Protein AF-H1SDL6-F1 (afdb_monomer_lite)

Sequence (114 aa):
MKTAQQIADTQAMFEILAGEKYSWTPELSELAEGYFTFQQCAMGADNPLSVAEAIAMSVGLIGFANAVGWISEAGYRALMIKASEVRQEISSRWAGQFVVVPFGRSAATPATSH

pLDDT: mean 86.85, std 17.38, range [38.34, 98.06]

Radius of gyration: 19.4 Å; chains: 1; bounding box: 69×36×39 Å

Structure (mmCIF, N/CA/C/O backbone):
data_AF-H1SDL6-F1
#
_entry.id   AF-H1SDL6-F1
#
loop_
_atom_site.group_PDB
_atom_site.id
_atom_site.type_symbol
_atom_site.label_atom_id
_atom_site.label_alt_id
_atom_site.label_comp_id
_atom_site.label_asym_id
_atom_site.label_entity_id
_atom_site.label_seq_id
_atom_site.pdbx_PDB_ins_code
_atom_site.Cartn_x
_atom_site.Cartn_y
_atom_site.Cartn_z
_atom_site.occupancy
_atom_site.B_iso_or_equiv
_atom_site.auth_seq_id
_atom_site.auth_comp_id
_atom_site.auth_asym_id
_atom_site.auth_atom_id
_atom_site.pdbx_PDB_model_num
ATOM 1 N N . MET A 1 1 ? 5.056 20.424 8.891 1.00 62.28 1 MET A N 1
ATOM 2 C CA . MET A 1 1 ? 3.834 19.974 9.592 1.00 62.28 1 MET A CA 1
ATOM 3 C C . MET A 1 1 ? 2.751 19.804 8.541 1.00 62.28 1 MET A C 1
ATOM 5 O O . MET A 1 1 ? 2.496 20.774 7.835 1.00 62.28 1 MET A O 1
ATOM 9 N N . LYS A 1 2 ? 2.194 18.597 8.368 1.00 73.31 2 LYS A N 1
ATOM 10 C CA . LYS A 1 2 ? 1.036 18.402 7.482 1.00 73.31 2 LYS A CA 1
ATOM 11 C C . LYS A 1 2 ? -0.195 19.073 8.079 1.00 73.31 2 LYS A C 1
ATOM 13 O O . LYS A 1 2 ? -0.307 19.193 9.299 1.00 73.31 2 LYS A O 1
ATOM 18 N N . THR A 1 3 ? -1.099 19.529 7.225 1.00 88.88 3 THR A N 1
ATOM 19 C CA . THR A 1 3 ? -2.385 20.064 7.678 1.00 88.88 3 THR A CA 1
ATOM 20 C C . THR A 1 3 ? -3.319 18.916 8.064 1.00 88.88 3 THR A C 1
ATOM 22 O O . THR A 1 3 ? -3.196 17.805 7.548 1.00 88.88 3 THR A O 1
ATOM 25 N N . ALA A 1 4 ? -4.289 19.180 8.945 1.00 88.25 4 ALA A N 1
ATOM 26 C CA . ALA A 1 4 ? -5.320 18.197 9.294 1.00 88.25 4 ALA A CA 1
ATOM 27 C C . ALA A 1 4 ? -6.076 17.687 8.052 1.00 88.25 4 ALA A C 1
ATOM 29 O O . ALA A 1 4 ? -6.422 16.512 7.977 1.00 88.25 4 ALA A O 1
ATOM 30 N N . GLN A 1 5 ? -6.249 18.554 7.048 1.00 91.50 5 GLN A N 1
ATOM 31 C CA . GLN A 1 5 ? -6.868 18.194 5.775 1.00 91.50 5 GLN A CA 1
ATOM 32 C C . GLN A 1 5 ? -6.058 17.138 5.015 1.00 91.50 5 GLN A C 1
ATOM 34 O O . GLN A 1 5 ? -6.618 16.144 4.576 1.00 91.50 5 GLN A O 1
ATOM 39 N N . GLN A 1 6 ? -4.735 17.301 4.915 1.00 91.19 6 GLN A N 1
ATOM 40 C CA . GLN A 1 6 ? -3.877 16.340 4.207 1.00 91.19 6 GLN A CA 1
ATOM 41 C C . GLN A 1 6 ? -3.901 14.950 4.852 1.00 91.19 6 GLN A C 1
ATOM 43 O O . GLN A 1 6 ? -3.827 13.938 4.154 1.00 91.19 6 GLN A O 1
ATOM 48 N N . ILE A 1 7 ? -3.996 14.901 6.183 1.00 92.12 7 ILE A N 1
ATOM 49 C CA . ILE A 1 7 ? -4.131 13.644 6.922 1.00 92.12 7 ILE A CA 1
ATOM 50 C C . ILE A 1 7 ? -5.476 12.999 6.579 1.00 92.12 7 ILE A C 1
ATOM 52 O O . ILE A 1 7 ? -5.495 11.844 6.162 1.00 92.12 7 ILE A O 1
ATOM 56 N N . ALA A 1 8 ? -6.576 13.753 6.662 1.00 93.31 8 ALA A N 1
ATOM 57 C CA . ALA A 1 8 ? -7.912 13.254 6.338 1.00 93.31 8 ALA A CA 1
ATOM 58 C C . ALA A 1 8 ? -8.019 12.747 4.887 1.00 93.31 8 ALA A C 1
ATOM 60 O O . ALA A 1 8 ? -8.601 11.691 4.649 1.00 93.31 8 ALA A O 1
ATOM 61 N N . ASP A 1 9 ? -7.407 13.445 3.927 1.00 96.19 9 ASP A N 1
ATOM 62 C CA . ASP A 1 9 ? -7.393 13.030 2.519 1.00 96.19 9 ASP A CA 1
ATOM 63 C C . ASP A 1 9 ? -6.6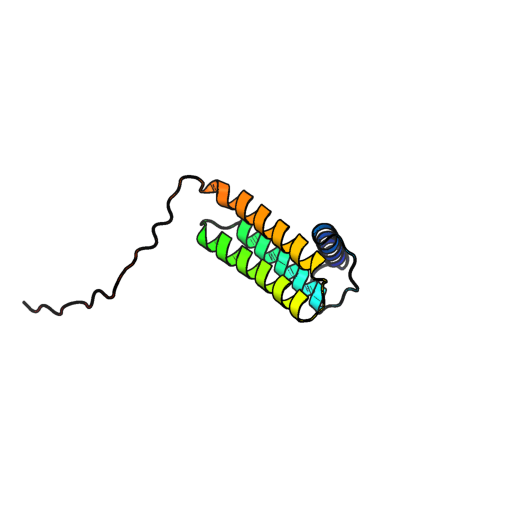24 11.713 2.327 1.00 96.19 9 ASP A C 1
ATOM 65 O O . ASP A 1 9 ? -7.070 10.822 1.602 1.00 96.19 9 ASP A O 1
ATOM 69 N N . THR A 1 10 ? -5.488 11.561 3.018 1.00 96.31 10 THR A N 1
ATOM 70 C CA . THR A 1 10 ? -4.680 10.329 2.995 1.00 96.31 10 THR A CA 1
ATOM 71 C C . THR A 1 10 ? -5.467 9.155 3.571 1.00 96.31 10 THR A C 1
ATOM 73 O O . THR A 1 10 ? -5.519 8.083 2.968 1.00 96.31 10 THR A O 1
ATOM 76 N N . GLN A 1 11 ? -6.118 9.372 4.715 1.00 97.31 11 GLN A N 1
ATOM 77 C CA . GLN A 1 11 ? -6.961 8.383 5.379 1.00 97.31 11 GLN A CA 1
ATOM 78 C C . GLN A 1 11 ? -8.129 7.951 4.484 1.00 97.31 11 GLN A C 1
ATOM 80 O O . GLN A 1 11 ? -8.333 6.762 4.246 1.00 97.31 11 GLN A O 1
ATOM 85 N N . ALA A 1 12 ? -8.853 8.915 3.912 1.00 97.56 12 ALA A N 1
ATOM 86 C CA . ALA A 1 12 ? -9.971 8.640 3.018 1.00 97.56 12 ALA A CA 1
ATOM 87 C C . ALA A 1 12 ? -9.533 7.855 1.773 1.00 97.56 12 ALA A C 1
ATOM 89 O O . ALA A 1 12 ? -10.198 6.896 1.384 1.00 97.56 12 ALA A O 1
ATOM 90 N N . MET A 1 13 ? -8.399 8.220 1.165 1.00 97.62 13 MET A N 1
ATOM 91 C CA . MET A 1 13 ? -7.853 7.491 0.019 1.00 97.62 13 MET A CA 1
ATOM 92 C C . MET A 1 13 ? -7.490 6.051 0.391 1.00 97.62 13 MET A C 1
ATOM 94 O O . MET A 1 13 ? -7.785 5.124 -0.361 1.00 97.62 13 MET A O 1
ATOM 98 N N . PHE A 1 14 ? -6.878 5.849 1.557 1.00 97.81 14 PHE A N 1
ATOM 99 C CA . PHE A 1 14 ? -6.508 4.522 2.037 1.00 97.81 14 PHE A CA 1
ATOM 100 C C . PHE A 1 14 ? -7.738 3.622 2.234 1.00 97.81 14 PHE A C 1
ATOM 102 O O . PHE A 1 14 ? -7.737 2.480 1.780 1.00 97.81 14 PHE A O 1
ATOM 109 N N . GLU A 1 15 ? -8.814 4.148 2.827 1.00 98.06 15 GLU A N 1
ATOM 110 C CA . GLU A 1 15 ? -10.096 3.440 2.977 1.00 98.06 15 GLU A CA 1
ATOM 111 C C . GLU A 1 15 ? -10.741 3.096 1.632 1.00 98.06 15 GLU A C 1
ATOM 113 O O . GLU A 1 15 ? -11.236 1.985 1.449 1.00 98.06 15 GLU A O 1
ATOM 118 N N . ILE A 1 16 ? -10.712 4.025 0.668 1.00 98.06 16 ILE A N 1
ATOM 119 C CA . ILE A 1 16 ? -11.235 3.788 -0.685 1.00 98.06 16 ILE A CA 1
ATOM 120 C C . ILE A 1 16 ? -10.496 2.624 -1.347 1.00 98.06 16 ILE A C 1
ATOM 122 O O . ILE A 1 16 ? -11.132 1.747 -1.927 1.00 98.06 16 ILE A O 1
ATOM 126 N N . LEU A 1 17 ? -9.164 2.604 -1.254 1.00 96.94 17 LEU A N 1
ATOM 127 C CA . LEU A 1 17 ? -8.352 1.547 -1.857 1.00 96.94 17 LEU A CA 1
ATOM 128 C C . LEU A 1 17 ? -8.492 0.208 -1.133 1.00 96.94 17 LEU A C 1
ATOM 130 O O . LEU A 1 17 ? -8.463 -0.835 -1.779 1.00 96.94 17 LEU A O 1
ATOM 134 N N . ALA A 1 18 ? -8.644 0.231 0.189 1.00 96.81 18 ALA A N 1
ATOM 135 C CA . ALA A 1 18 ? -8.875 -0.973 0.973 1.00 96.81 18 ALA A CA 1
ATOM 136 C C . ALA A 1 18 ? -10.303 -1.524 0.828 1.00 96.81 18 ALA A C 1
ATOM 138 O O . ALA A 1 18 ? -10.533 -2.702 1.092 1.00 96.81 18 ALA A O 1
ATOM 139 N N . GLY A 1 19 ? -11.261 -0.687 0.420 1.00 96.62 19 GLY A N 1
ATOM 140 C CA . GLY A 1 19 ? -12.673 -1.054 0.329 1.00 96.62 19 GLY A CA 1
ATOM 141 C C . GLY A 1 19 ? -13.371 -1.168 1.688 1.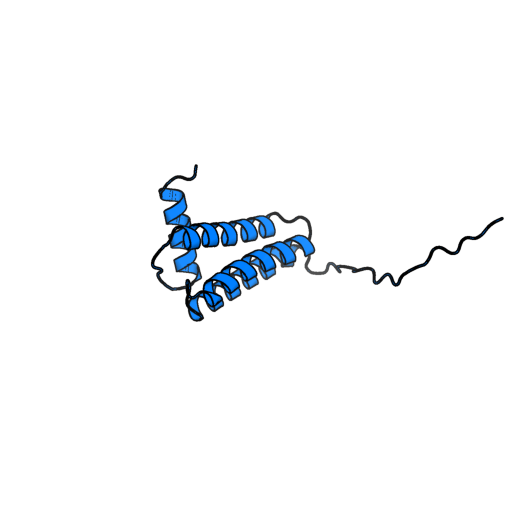00 96.62 19 GLY A C 1
ATOM 142 O O . GLY A 1 19 ? -14.442 -1.768 1.768 1.00 96.62 19 GLY A O 1
ATOM 143 N N . GLU A 1 20 ? -12.794 -0.604 2.752 1.00 95.88 20 GLU A N 1
ATOM 144 C CA . GLU A 1 20 ? -13.349 -0.653 4.107 1.00 95.88 20 GLU A CA 1
ATOM 145 C C . GLU A 1 20 ? -13.025 0.606 4.925 1.00 95.88 20 GLU A C 1
ATOM 147 O O . GLU A 1 20 ? -12.164 1.404 4.557 1.00 95.88 20 GLU A O 1
ATOM 152 N N . LYS A 1 21 ? -13.760 0.801 6.026 1.00 96.19 21 LYS A N 1
ATOM 153 C CA . LYS A 1 21 ? -13.575 1.913 6.970 1.00 96.19 21 LYS A CA 1
ATOM 154 C C . LYS A 1 21 ? -12.728 1.473 8.155 1.00 96.19 21 LYS A C 1
ATOM 156 O O . LYS A 1 21 ? -12.924 0.369 8.658 1.00 96.19 21 LYS A O 1
ATOM 161 N N . TYR A 1 22 ? -11.867 2.363 8.643 1.00 94.44 22 TYR A N 1
ATOM 162 C CA . TYR A 1 22 ? -10.976 2.069 9.762 1.00 94.44 22 TYR A CA 1
ATOM 163 C C . TYR A 1 22 ? -11.209 2.993 10.955 1.00 94.44 22 TYR A C 1
ATOM 165 O O . TYR A 1 22 ? -11.536 4.173 10.822 1.00 94.44 22 TYR A O 1
ATOM 173 N N . SER A 1 23 ? -10.972 2.456 12.149 1.00 95.25 23 SER A N 1
ATOM 174 C CA . SER A 1 23 ? -10.793 3.266 13.352 1.00 95.25 23 SER A CA 1
ATOM 175 C C . SER A 1 23 ? -9.372 3.820 13.352 1.00 95.25 23 SER A C 1
ATOM 177 O O . SER A 1 23 ? -8.427 3.119 13.708 1.00 95.25 23 SER A O 1
ATOM 179 N N . TRP A 1 24 ? -9.216 5.066 12.913 1.00 96.19 24 TRP A N 1
ATOM 180 C CA . TRP A 1 24 ? -7.902 5.673 12.723 1.00 96.19 24 TRP A CA 1
ATOM 181 C C . TRP A 1 24 ? -7.145 5.890 14.032 1.00 96.19 24 TRP A C 1
ATOM 183 O O . TRP A 1 24 ? -7.601 6.612 14.920 1.00 96.19 24 TRP A O 1
ATOM 193 N N . THR A 1 25 ? -5.945 5.316 14.104 1.00 96.12 25 THR A N 1
ATOM 194 C CA . THR A 1 25 ? -4.931 5.644 15.110 1.00 96.12 25 THR A CA 1
ATOM 195 C C . THR A 1 25 ? -3.821 6.498 14.481 1.00 96.12 25 THR A C 1
ATOM 197 O O . THR A 1 25 ? -3.707 6.554 13.245 1.00 96.12 25 THR A O 1
ATOM 200 N N . PRO A 1 26 ? -2.989 7.181 15.291 1.00 95.31 26 PRO A N 1
ATOM 201 C CA . PRO A 1 26 ? -1.815 7.888 14.783 1.00 95.31 26 PRO A CA 1
ATOM 202 C C . PRO A 1 26 ? -0.886 6.977 13.969 1.00 95.31 26 PRO A C 1
ATOM 204 O O . PRO A 1 26 ? -0.485 7.336 12.867 1.00 95.31 26 PRO A O 1
ATOM 207 N N . GLU A 1 27 ? -0.629 5.763 14.451 1.00 95.69 27 GLU A N 1
ATOM 208 C CA . GLU A 1 27 ? 0.286 4.805 13.824 1.00 95.69 27 GLU A CA 1
ATOM 209 C C . GLU A 1 27 ? -0.249 4.296 12.482 1.00 95.69 27 GLU A C 1
ATOM 211 O O . GLU A 1 27 ? 0.498 4.215 11.508 1.00 95.69 27 GLU A O 1
ATOM 216 N N . LEU A 1 28 ? -1.554 4.009 12.390 1.00 96.69 28 LEU A N 1
ATOM 217 C CA . LEU A 1 28 ? -2.173 3.624 11.120 1.00 96.69 28 LEU A CA 1
ATOM 218 C C . LEU A 1 28 ? -2.139 4.782 10.111 1.00 96.69 28 LEU A C 1
ATOM 220 O O . LEU A 1 28 ? -1.965 4.556 8.914 1.00 96.69 28 LEU A O 1
ATOM 224 N N . SER A 1 29 ? -2.257 6.025 10.586 1.00 96.94 29 SER A N 1
ATOM 225 C CA . SER A 1 29 ? -2.162 7.220 9.738 1.00 96.94 29 SER A CA 1
ATOM 226 C C . SER A 1 29 ? -0.752 7.401 9.169 1.00 96.94 29 SER A C 1
ATOM 228 O O . SER A 1 29 ? -0.604 7.642 7.971 1.00 96.94 29 SER A O 1
ATOM 230 N N . GLU A 1 30 ? 0.280 7.232 9.999 1.00 96.38 30 GLU A N 1
ATOM 231 C CA . GLU A 1 30 ? 1.680 7.249 9.555 1.00 96.38 30 GLU A CA 1
ATOM 232 C C . GLU A 1 30 ? 1.985 6.095 8.592 1.00 96.38 30 GLU A C 1
ATOM 234 O O . GLU A 1 30 ? 2.687 6.279 7.596 1.00 96.38 30 GLU A O 1
ATOM 239 N N . LEU A 1 31 ? 1.411 4.915 8.832 1.00 97.50 31 LEU A N 1
ATOM 240 C CA . LEU A 1 31 ? 1.562 3.765 7.947 1.00 97.50 31 LEU A CA 1
ATOM 241 C C . LEU A 1 31 ? 0.930 4.012 6.576 1.00 97.50 31 LEU A C 1
ATOM 243 O O . LEU A 1 31 ? 1.565 3.734 5.557 1.00 97.50 31 LEU A O 1
ATOM 247 N N . ALA A 1 32 ? -0.290 4.553 6.534 1.00 97.62 32 ALA A N 1
ATOM 248 C CA . ALA A 1 32 ? -0.956 4.924 5.289 1.00 97.62 32 ALA A CA 1
ATOM 249 C C . ALA A 1 32 ? -0.134 5.965 4.512 1.00 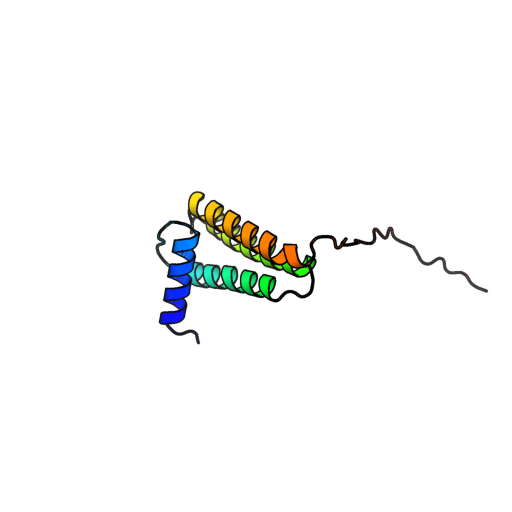97.62 32 ALA A C 1
ATOM 251 O O . ALA A 1 32 ? 0.043 5.848 3.299 1.00 97.62 32 ALA A O 1
ATOM 252 N N . GLU A 1 33 ? 0.443 6.945 5.208 1.00 96.69 33 GLU A N 1
ATOM 253 C CA . GLU A 1 33 ? 1.382 7.893 4.613 1.00 96.69 33 GLU A CA 1
ATOM 254 C C . GLU A 1 33 ? 2.623 7.202 4.037 1.00 96.69 33 GLU A C 1
ATOM 256 O O . GLU A 1 33 ? 2.994 7.473 2.892 1.00 96.69 33 GLU A O 1
ATOM 261 N N . GLY A 1 34 ? 3.252 6.301 4.792 1.00 97.25 34 GLY A N 1
ATOM 262 C CA . GLY A 1 34 ? 4.405 5.531 4.329 1.00 97.25 34 GLY A CA 1
ATOM 263 C C . GLY A 1 34 ? 4.073 4.703 3.087 1.00 97.25 34 GLY A C 1
ATOM 264 O O . GLY A 1 34 ? 4.821 4.725 2.110 1.00 97.25 34 GLY A O 1
ATOM 265 N N . TYR A 1 35 ? 2.910 4.047 3.078 1.00 97.88 35 TYR A N 1
ATOM 266 C CA . TYR A 1 35 ? 2.406 3.286 1.938 1.00 97.88 35 TYR A CA 1
ATOM 267 C C . TYR A 1 35 ? 2.340 4.148 0.669 1.00 97.88 35 TYR A C 1
ATOM 269 O O . TYR A 1 35 ? 2.930 3.784 -0.350 1.00 97.88 35 TYR A O 1
ATOM 277 N N . PHE A 1 36 ? 1.699 5.320 0.731 1.00 96.94 36 PHE A N 1
ATOM 278 C CA . PHE A 1 36 ? 1.611 6.215 -0.426 1.00 96.94 36 PHE A CA 1
ATOM 279 C C . PHE A 1 36 ? 2.948 6.861 -0.793 1.00 96.94 36 PHE A C 1
ATOM 281 O O . PHE A 1 36 ? 3.223 7.047 -1.977 1.00 96.94 36 PHE A O 1
ATOM 288 N N . THR A 1 37 ? 3.798 7.161 0.189 1.00 97.19 37 THR A N 1
ATOM 289 C CA . THR A 1 37 ? 5.144 7.702 -0.049 1.00 97.19 37 THR A CA 1
ATOM 290 C C . THR A 1 37 ? 5.965 6.731 -0.887 1.00 97.19 37 THR A C 1
ATOM 292 O O . THR A 1 37 ? 6.529 7.122 -1.907 1.00 97.19 37 THR A O 1
ATOM 295 N N . PHE A 1 38 ? 5.966 5.443 -0.537 1.00 97.38 38 PHE A N 1
ATOM 296 C CA . PHE A 1 38 ? 6.673 4.439 -1.325 1.00 97.38 38 PHE A CA 1
ATOM 297 C C . PHE A 1 38 ? 6.061 4.238 -2.717 1.00 97.38 38 PHE A C 1
ATOM 299 O O . PHE A 1 38 ? 6.800 4.051 -3.682 1.00 97.38 38 PHE A O 1
ATOM 306 N N . GLN A 1 39 ? 4.740 4.358 -2.878 1.00 95.06 39 GLN A N 1
ATOM 307 C CA . GLN A 1 39 ? 4.147 4.348 -4.221 1.00 95.06 39 GLN A CA 1
ATOM 308 C C . GLN A 1 39 ? 4.584 5.552 -5.065 1.00 95.06 39 GLN A C 1
ATOM 310 O O . GLN A 1 39 ? 4.901 5.390 -6.242 1.00 95.06 39 GLN A O 1
ATOM 315 N N . GLN A 1 40 ? 4.683 6.743 -4.473 1.00 95.25 40 GLN A N 1
ATOM 316 C CA . GLN A 1 40 ? 5.215 7.923 -5.159 1.00 95.25 40 GLN A CA 1
ATOM 317 C C . GLN A 1 40 ? 6.695 7.752 -5.525 1.00 95.25 40 GLN A C 1
ATOM 319 O O . GLN A 1 40 ? 7.084 8.090 -6.645 1.00 95.25 40 GLN A O 1
ATOM 324 N N . CYS A 1 41 ? 7.509 7.163 -4.639 1.00 94.62 41 CYS A N 1
ATOM 325 C CA . CYS A 1 41 ? 8.892 6.796 -4.954 1.00 94.62 41 CYS A CA 1
ATOM 326 C C . CYS A 1 41 ? 8.960 5.854 -6.163 1.00 94.62 41 CYS A C 1
ATOM 328 O O . CYS A 1 41 ? 9.775 6.074 -7.055 1.00 94.62 41 CYS A O 1
ATOM 330 N N . ALA A 1 42 ? 8.074 4.855 -6.237 1.00 93.62 42 ALA A N 1
ATOM 331 C CA . ALA A 1 42 ? 7.997 3.964 -7.391 1.00 93.62 42 ALA A CA 1
ATOM 332 C C . ALA A 1 42 ? 7.664 4.734 -8.682 1.00 93.62 42 ALA A C 1
ATOM 334 O O . ALA A 1 42 ? 8.285 4.499 -9.716 1.00 93.62 42 ALA A O 1
ATOM 335 N N . MET A 1 43 ? 6.721 5.683 -8.638 1.00 92.38 43 MET A N 1
ATOM 336 C CA . MET A 1 43 ? 6.328 6.477 -9.814 1.00 92.38 43 MET A CA 1
ATOM 337 C C . MET A 1 43 ? 7.465 7.350 -10.360 1.00 92.38 43 MET A C 1
ATOM 339 O O . MET A 1 43 ? 7.526 7.564 -11.577 1.00 92.38 43 MET A O 1
ATOM 343 N N . GLY A 1 44 ? 8.335 7.845 -9.474 1.00 92.31 44 GLY A N 1
ATOM 344 C CA . GLY A 1 44 ? 9.502 8.671 -9.797 1.00 92.31 44 GLY A CA 1
ATOM 345 C C . GLY A 1 44 ? 10.801 7.897 -10.042 1.00 92.31 44 GLY A C 1
ATOM 346 O O . GLY A 1 44 ? 11.828 8.527 -10.278 1.00 92.31 44 GLY A O 1
ATOM 347 N N . ALA A 1 45 ? 10.779 6.563 -9.978 1.00 91.88 45 ALA A N 1
ATOM 348 C CA . ALA A 1 45 ? 11.969 5.741 -10.156 1.00 91.88 45 ALA A CA 1
ATOM 349 C C . ALA A 1 45 ? 12.518 5.816 -11.592 1.00 91.88 45 ALA A C 1
ATOM 351 O O . ALA A 1 45 ? 11.770 5.798 -12.573 1.00 91.88 45 ALA A O 1
ATOM 352 N N . ASP A 1 46 ? 13.844 5.848 -11.706 1.00 91.12 46 ASP A N 1
ATOM 353 C CA . ASP A 1 46 ? 14.596 5.902 -12.965 1.00 91.12 46 ASP A CA 1
ATOM 354 C C . ASP A 1 46 ? 14.935 4.510 -13.527 1.00 91.12 46 ASP A C 1
ATOM 356 O O . ASP A 1 46 ? 15.309 4.371 -14.693 1.00 91.12 46 ASP A O 1
ATOM 360 N N . ASN A 1 47 ? 14.764 3.463 -12.718 1.00 88.12 47 ASN A N 1
ATOM 361 C CA . ASN A 1 47 ? 15.086 2.091 -13.075 1.00 88.12 47 ASN A CA 1
ATOM 362 C C . ASN A 1 47 ? 14.077 1.087 -12.466 1.00 88.12 47 ASN A C 1
ATOM 364 O O . ASN A 1 47 ? 13.476 1.354 -11.419 1.00 88.12 47 ASN A O 1
ATOM 368 N N . PRO A 1 48 ? 13.900 -0.099 -13.082 1.00 87.75 48 PRO A N 1
ATOM 369 C CA . PRO A 1 48 ? 12.894 -1.074 -12.655 1.00 87.75 48 PRO A CA 1
ATOM 370 C C . PRO A 1 48 ? 13.187 -1.727 -11.294 1.00 87.75 48 PRO A C 1
ATOM 372 O O . PRO A 1 48 ? 12.257 -2.203 -10.641 1.00 87.75 48 PRO A O 1
ATOM 375 N N . LEU A 1 49 ? 14.447 -1.760 -10.842 1.00 90.06 49 LEU A N 1
ATOM 376 C CA . LEU A 1 49 ? 14.792 -2.311 -9.530 1.00 90.06 49 LEU A CA 1
ATOM 377 C C . LEU A 1 49 ? 14.276 -1.401 -8.410 1.00 90.06 49 LEU A C 1
ATOM 379 O O . LEU A 1 49 ? 13.649 -1.893 -7.475 1.00 90.06 49 LEU A O 1
ATOM 383 N N . SER A 1 50 ? 14.443 -0.084 -8.547 1.00 91.75 50 SER A N 1
ATOM 384 C CA . SER A 1 50 ? 13.909 0.892 -7.590 1.00 91.75 50 SER A CA 1
ATOM 385 C C . SER A 1 50 ? 12.378 0.877 -7.525 1.00 91.75 50 SER A C 1
ATOM 387 O O . SER A 1 50 ? 11.812 1.043 -6.447 1.00 91.75 50 SER A O 1
ATOM 389 N N . VAL A 1 51 ? 11.690 0.594 -8.639 1.00 91.94 51 VAL A N 1
ATOM 390 C CA . VAL A 1 51 ? 10.234 0.346 -8.634 1.00 91.94 51 VAL A CA 1
ATOM 391 C C . VAL A 1 51 ? 9.905 -0.877 -7.780 1.00 91.94 51 VAL A C 1
ATOM 393 O O . VAL A 1 51 ? 9.012 -0.821 -6.936 1.00 91.94 51 VAL A O 1
ATOM 396 N N . ALA A 1 52 ? 10.617 -1.989 -7.988 1.00 91.19 52 ALA A N 1
ATOM 397 C CA . ALA A 1 52 ? 10.376 -3.224 -7.250 1.00 91.19 52 ALA A CA 1
ATOM 398 C C . ALA A 1 52 ? 10.621 -3.052 -5.742 1.00 91.19 52 ALA A C 1
ATOM 400 O O . ALA A 1 52 ? 9.804 -3.512 -4.947 1.00 91.19 52 ALA A O 1
ATOM 401 N N . GLU A 1 53 ? 11.697 -2.363 -5.361 1.00 94.12 53 GLU A N 1
ATOM 402 C CA . GLU A 1 53 ? 12.028 -2.057 -3.967 1.00 94.12 53 GLU A CA 1
ATOM 403 C C . GLU A 1 53 ? 10.947 -1.196 -3.306 1.00 94.12 53 GLU A C 1
ATOM 405 O O . GLU A 1 53 ? 10.401 -1.572 -2.270 1.00 94.12 53 GLU A O 1
ATOM 410 N N . ALA A 1 54 ? 10.571 -0.080 -3.934 1.00 95.81 54 ALA A N 1
ATOM 411 C CA . ALA A 1 54 ? 9.566 0.822 -3.389 1.00 95.81 54 ALA A CA 1
ATOM 412 C C . ALA A 1 54 ? 8.196 0.132 -3.241 1.00 95.81 54 ALA A C 1
ATOM 414 O O . ALA A 1 54 ? 7.546 0.231 -2.199 1.00 95.81 54 ALA A O 1
ATOM 415 N N . ILE A 1 55 ? 7.777 -0.660 -4.232 1.00 96.56 55 ILE A N 1
ATOM 416 C CA . ILE A 1 55 ? 6.539 -1.439 -4.124 1.00 96.56 55 ILE A CA 1
ATOM 417 C C . ILE A 1 55 ? 6.641 -2.486 -3.010 1.00 96.56 55 ILE A C 1
ATOM 419 O O . ILE A 1 55 ? 5.700 -2.613 -2.226 1.00 96.56 55 ILE A O 1
ATOM 423 N N . ALA A 1 56 ? 7.766 -3.193 -2.881 1.00 96.00 56 ALA A N 1
ATOM 424 C CA . ALA A 1 56 ? 7.965 -4.164 -1.807 1.00 96.00 56 ALA A CA 1
ATOM 425 C C . ALA A 1 56 ? 7.874 -3.514 -0.417 1.00 96.00 56 ALA A C 1
ATOM 427 O O . ALA A 1 56 ? 7.232 -4.077 0.467 1.00 96.00 56 ALA A O 1
ATOM 428 N N . MET A 1 57 ? 8.426 -2.310 -0.242 1.00 97.44 57 MET A N 1
ATOM 429 C CA . MET A 1 57 ? 8.297 -1.536 0.998 1.00 97.44 57 MET A CA 1
ATOM 430 C C . MET A 1 57 ? 6.835 -1.177 1.293 1.00 97.44 57 MET A C 1
ATOM 432 O O . MET A 1 57 ? 6.366 -1.384 2.413 1.00 97.44 57 MET A O 1
ATOM 436 N N . SER A 1 58 ? 6.081 -0.722 0.284 1.00 97.44 58 SER A N 1
ATOM 437 C CA . SER A 1 58 ? 4.649 -0.426 0.444 1.00 97.44 58 SER A CA 1
ATOM 438 C C . SER A 1 58 ? 3.845 -1.669 0.859 1.00 97.44 58 SER A C 1
ATOM 440 O O . SER A 1 58 ? 3.027 -1.602 1.775 1.00 97.44 58 SER A O 1
ATOM 442 N N . VAL A 1 59 ? 4.133 -2.828 0.252 1.00 97.62 59 VAL A N 1
ATOM 443 C CA . VAL A 1 59 ? 3.489 -4.113 0.568 1.00 97.62 59 VAL A CA 1
ATOM 444 C C . VAL A 1 59 ? 3.895 -4.612 1.956 1.00 97.62 59 VAL A C 1
ATOM 446 O O . VAL A 1 59 ? 3.061 -5.140 2.689 1.00 97.62 59 VAL A O 1
ATOM 449 N N . GLY A 1 60 ? 5.155 -4.416 2.349 1.00 97.50 60 GLY A N 1
ATOM 450 C CA . GLY A 1 60 ? 5.653 -4.762 3.678 1.00 97.50 60 GLY A CA 1
ATOM 451 C C . GLY A 1 60 ? 4.913 -4.019 4.790 1.00 97.50 60 GLY A C 1
ATOM 452 O O . GLY A 1 60 ? 4.523 -4.642 5.776 1.00 97.50 60 GLY A O 1
ATOM 453 N N . LEU A 1 61 ? 4.641 -2.721 4.606 1.00 97.56 61 LEU A N 1
ATOM 454 C CA . LEU A 1 61 ? 3.877 -1.920 5.568 1.00 97.56 61 LEU A CA 1
ATOM 455 C C . LEU A 1 61 ? 2.459 -2.462 5.776 1.00 97.56 61 LEU A C 1
ATOM 457 O O . LEU A 1 61 ? 2.051 -2.708 6.908 1.00 97.56 61 LEU A O 1
ATOM 461 N N . ILE A 1 62 ? 1.711 -2.704 4.698 1.00 97.62 62 ILE A N 1
ATOM 462 C CA . ILE A 1 62 ? 0.344 -3.240 4.815 1.00 97.62 62 ILE A CA 1
ATOM 463 C C . ILE A 1 62 ? 0.336 -4.694 5.310 1.00 97.62 62 ILE A C 1
ATOM 465 O O . ILE A 1 62 ? -0.596 -5.101 5.998 1.00 97.62 62 ILE A O 1
ATOM 469 N N . GLY A 1 63 ? 1.389 -5.468 5.023 1.00 98.00 63 GLY A N 1
ATOM 470 C CA . GLY A 1 63 ? 1.581 -6.803 5.588 1.00 98.00 63 GLY A CA 1
ATOM 471 C C . GLY A 1 63 ? 1.780 -6.763 7.104 1.00 98.00 63 GLY A C 1
ATOM 472 O O . GLY A 1 63 ? 1.155 -7.539 7.824 1.00 98.00 63 GLY A O 1
ATOM 473 N N . PHE A 1 64 ? 2.583 -5.816 7.600 1.00 97.62 64 PHE A N 1
ATOM 474 C CA . PHE A 1 64 ? 2.721 -5.564 9.034 1.00 97.62 64 PHE A CA 1
ATOM 475 C C . PHE A 1 64 ? 1.387 -5.143 9.662 1.00 97.62 64 PHE A C 1
ATOM 477 O O . PHE A 1 64 ? 0.981 -5.745 10.653 1.00 97.62 64 PHE A O 1
ATOM 484 N N . ALA A 1 65 ? 0.678 -4.177 9.063 1.00 97.12 65 ALA A N 1
ATOM 485 C CA . ALA A 1 65 ? -0.613 -3.689 9.558 1.00 97.12 65 ALA A CA 1
ATOM 486 C C . ALA A 1 65 ? -1.649 -4.813 9.718 1.00 97.12 65 ALA A C 1
ATOM 488 O O . ALA A 1 65 ? -2.371 -4.856 10.712 1.00 97.12 65 ALA A O 1
ATOM 489 N N . ASN A 1 66 ? -1.704 -5.737 8.756 1.00 97.88 66 ASN A N 1
ATOM 490 C CA . ASN A 1 66 ? -2.566 -6.914 8.827 1.00 97.88 66 ASN A CA 1
ATOM 491 C C . ASN A 1 66 ? -2.131 -7.854 9.960 1.00 97.88 66 ASN A C 1
ATOM 493 O O . ASN A 1 66 ? -2.941 -8.236 10.800 1.00 97.88 66 ASN A O 1
ATOM 497 N N . ALA A 1 67 ? -0.833 -8.161 10.050 1.00 97.69 67 ALA A N 1
ATOM 498 C CA . ALA A 1 67 ? -0.305 -9.069 11.067 1.00 97.69 67 ALA A CA 1
ATOM 499 C C . ALA A 1 67 ? -0.577 -8.600 12.509 1.00 97.69 67 ALA A C 1
ATOM 501 O O . ALA A 1 67 ? -0.794 -9.433 13.388 1.00 97.69 67 ALA A O 1
ATOM 502 N N . VAL A 1 68 ? -0.588 -7.284 12.757 1.00 96.62 68 VAL A N 1
ATOM 503 C CA . VAL A 1 68 ? -0.932 -6.703 14.070 1.00 96.62 68 VAL A CA 1
ATOM 504 C C . VAL A 1 68 ? -2.428 -6.411 14.248 1.00 96.62 68 VAL A C 1
ATOM 506 O O . VAL A 1 68 ? -2.834 -5.938 15.307 1.00 96.62 68 VAL A O 1
ATOM 509 N N . GLY A 1 69 ? -3.256 -6.696 13.239 1.00 95.75 69 GLY A N 1
ATOM 510 C CA . GLY A 1 69 ? -4.710 -6.538 13.294 1.00 95.75 69 GLY A CA 1
ATOM 511 C C . GLY A 1 69 ? -5.211 -5.097 13.168 1.00 95.75 69 GLY A C 1
ATOM 512 O O . GLY A 1 69 ? -6.324 -4.807 13.599 1.00 95.75 69 GLY A O 1
ATOM 513 N N . TRP A 1 70 ? -4.416 -4.182 12.605 1.00 96.56 70 TRP A N 1
ATOM 514 C CA . TRP A 1 70 ? -4.858 -2.806 12.331 1.00 96.56 70 TRP A CA 1
ATOM 515 C C . TRP A 1 70 ? -5.760 -2.706 11.103 1.00 96.56 70 TRP A C 1
ATOM 517 O O . TRP A 1 70 ? -6.610 -1.820 11.039 1.00 96.56 70 TRP A O 1
ATOM 527 N N . ILE A 1 71 ? -5.579 -3.610 10.140 1.00 97.00 71 ILE A N 1
ATOM 528 C CA . ILE A 1 71 ? -6.438 -3.745 8.961 1.00 97.00 71 ILE A CA 1
ATOM 529 C C . ILE A 1 71 ? -6.925 -5.185 8.840 1.00 97.00 71 ILE A C 1
ATOM 531 O O . ILE A 1 71 ? -6.297 -6.101 9.376 1.00 97.00 71 ILE A O 1
ATOM 535 N N . SER A 1 72 ? -8.032 -5.397 8.129 1.00 97.75 72 SER A N 1
ATOM 536 C CA . SER A 1 72 ? -8.518 -6.749 7.879 1.00 97.75 72 SER A CA 1
ATOM 537 C C . SER A 1 72 ? -7.697 -7.444 6.786 1.00 97.75 72 SER A C 1
ATOM 539 O O . SER A 1 72 ? -7.039 -6.812 5.955 1.00 97.75 72 SER A O 1
ATOM 541 N N . GLU A 1 73 ? -7.805 -8.771 6.723 1.00 97.81 73 GLU A N 1
ATOM 542 C CA . GLU A 1 73 ? -7.263 -9.564 5.614 1.00 97.81 73 GLU A CA 1
ATOM 543 C C . GLU A 1 73 ? -7.847 -9.131 4.254 1.00 97.81 73 GLU A C 1
ATOM 545 O O . GLU A 1 73 ? -7.159 -9.182 3.232 1.00 97.81 73 GLU A O 1
ATOM 550 N N . ALA A 1 74 ? -9.108 -8.683 4.222 1.00 97.44 74 ALA A N 1
ATOM 551 C CA . AL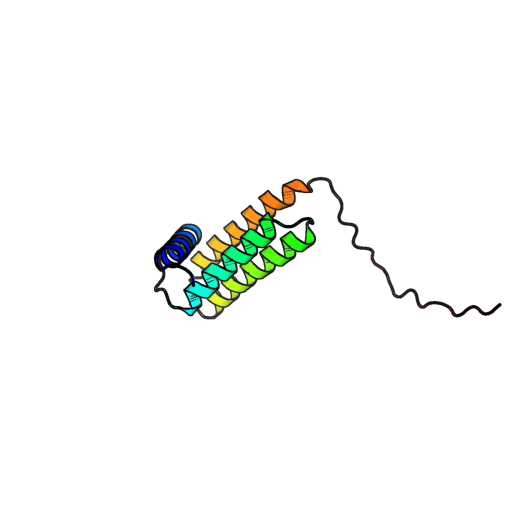A A 1 74 ? -9.746 -8.195 3.002 1.00 97.44 74 ALA A CA 1
ATOM 552 C C . ALA A 1 74 ? -9.132 -6.861 2.548 1.00 97.44 74 ALA A C 1
ATOM 554 O O . ALA A 1 74 ? -8.746 -6.741 1.382 1.00 97.44 74 ALA A O 1
ATOM 555 N N . GLY A 1 75 ? -8.955 -5.912 3.472 1.00 97.56 75 GLY A N 1
ATOM 556 C CA . GLY A 1 75 ? -8.292 -4.635 3.208 1.00 97.56 75 GLY A CA 1
ATOM 557 C C . GLY A 1 75 ? -6.842 -4.814 2.765 1.00 97.56 75 GLY A C 1
ATOM 558 O O . GLY A 1 75 ? -6.414 -4.219 1.776 1.00 97.56 75 GLY A O 1
ATOM 559 N N . TYR A 1 76 ? -6.101 -5.717 3.413 1.00 97.94 76 TYR A N 1
ATOM 560 C CA . TYR A 1 76 ? -4.747 -6.093 2.997 1.00 97.94 76 TYR A CA 1
ATOM 561 C C . TYR A 1 76 ? -4.696 -6.595 1.549 1.00 97.94 76 TYR A C 1
ATOM 563 O O . TYR A 1 76 ? -3.871 -6.128 0.759 1.00 97.94 76 TYR A O 1
ATOM 571 N N . ARG A 1 77 ? -5.586 -7.522 1.172 1.00 97.69 77 ARG A N 1
ATOM 572 C CA . ARG A 1 77 ? -5.643 -8.055 -0.198 1.00 97.69 77 ARG A CA 1
ATOM 573 C C . ARG A 1 77 ? -5.975 -6.975 -1.219 1.00 97.69 77 ARG A C 1
ATOM 575 O O . ARG A 1 77 ? -5.330 -6.933 -2.264 1.00 97.69 77 ARG A O 1
ATOM 582 N N . ALA A 1 78 ? -6.933 -6.101 -0.919 1.00 97.81 78 ALA A N 1
ATOM 583 C CA . ALA A 1 78 ? -7.302 -4.994 -1.798 1.00 97.81 78 ALA A CA 1
ATOM 584 C C . ALA A 1 78 ? -6.118 -4.035 -2.030 1.00 97.81 78 ALA A C 1
ATOM 586 O O . ALA A 1 78 ? -5.780 -3.714 -3.172 1.00 97.81 78 ALA A O 1
ATOM 587 N N . LEU A 1 79 ? -5.404 -3.670 -0.963 1.00 97.69 79 LEU A N 1
ATOM 588 C CA . LEU A 1 79 ? -4.217 -2.817 -1.045 1.00 97.69 79 LEU A CA 1
ATOM 589 C C . LEU A 1 79 ? -3.057 -3.501 -1.792 1.00 97.69 79 LEU A C 1
ATOM 591 O O . LEU A 1 79 ? -2.385 -2.862 -2.600 1.00 97.69 79 LEU A O 1
ATOM 595 N N . MET A 1 80 ? -2.850 -4.808 -1.604 1.00 97.38 80 MET A N 1
ATOM 596 C CA . MET A 1 80 ? -1.859 -5.578 -2.371 1.00 97.38 80 MET A CA 1
ATOM 597 C C . MET A 1 80 ? -2.163 -5.622 -3.870 1.00 97.38 80 MET A C 1
ATOM 599 O O . MET A 1 80 ? -1.245 -5.497 -4.689 1.00 97.38 80 MET A O 1
ATOM 603 N N . ILE A 1 81 ? -3.435 -5.803 -4.238 1.00 96.62 81 ILE A N 1
ATOM 604 C CA . ILE A 1 81 ? -3.872 -5.731 -5.637 1.00 96.62 81 ILE A CA 1
ATOM 605 C C . ILE A 1 81 ? -3.516 -4.354 -6.187 1.00 96.62 81 ILE A C 1
ATOM 607 O O . ILE A 1 81 ? -2.864 -4.267 -7.228 1.00 96.62 81 ILE A O 1
ATOM 611 N N . LYS A 1 82 ? -3.822 -3.284 -5.444 1.00 94.62 82 LYS A N 1
ATOM 612 C CA . LYS A 1 82 ? -3.511 -1.930 -5.896 1.00 94.62 82 LYS A CA 1
ATOM 613 C C . LYS A 1 82 ? -2.013 -1.684 -6.073 1.00 94.62 82 LYS A C 1
ATOM 615 O O . LYS A 1 82 ? -1.600 -1.128 -7.087 1.00 94.62 82 LYS A O 1
ATOM 620 N N . ALA A 1 83 ? -1.185 -2.130 -5.131 1.00 95.06 83 ALA A N 1
ATOM 6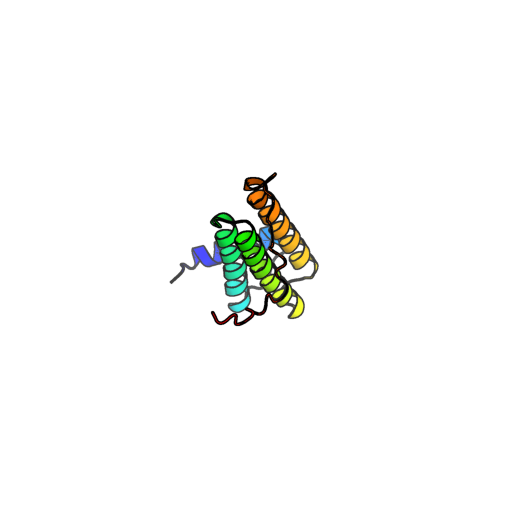21 C CA . ALA A 1 83 ? 0.270 -2.035 -5.251 1.00 95.06 83 ALA A CA 1
ATOM 622 C C . ALA A 1 83 ? 0.798 -2.803 -6.482 1.00 95.06 83 ALA A C 1
ATOM 624 O O . ALA A 1 83 ? 1.722 -2.349 -7.161 1.00 95.06 83 ALA A O 1
ATOM 625 N N . SER A 1 84 ? 0.182 -3.942 -6.811 1.00 93.31 84 SER A N 1
ATOM 626 C CA . SER A 1 84 ? 0.526 -4.738 -7.995 1.00 93.31 84 SER A CA 1
ATOM 627 C C . SER A 1 84 ? 0.138 -4.043 -9.302 1.00 93.31 84 SER A C 1
ATOM 629 O O . SER A 1 84 ? 0.935 -4.041 -10.239 1.00 93.31 84 SER A O 1
ATOM 631 N N . GLU A 1 85 ? -1.036 -3.406 -9.357 1.00 93.44 85 GLU A N 1
ATOM 632 C CA . GLU A 1 85 ? -1.458 -2.580 -10.498 1.00 93.44 85 GLU A CA 1
ATOM 633 C C . GLU A 1 85 ? -0.475 -1.431 -10.742 1.00 93.44 85 GLU A C 1
ATOM 635 O O . GLU A 1 85 ? 0.004 -1.258 -11.861 1.00 93.44 85 GLU A O 1
ATOM 640 N N . VAL A 1 86 ? -0.111 -0.698 -9.683 1.00 91.38 86 VAL A N 1
ATOM 641 C CA . VAL A 1 86 ? 0.857 0.409 -9.756 1.00 91.38 86 VAL A CA 1
ATOM 642 C C . VAL A 1 86 ? 2.209 -0.095 -10.261 1.00 91.38 86 VAL A C 1
ATOM 644 O O . VAL A 1 86 ? 2.805 0.501 -11.159 1.00 91.38 86 VAL A O 1
ATOM 647 N N . ARG A 1 87 ? 2.684 -1.238 -9.749 1.00 92.06 87 ARG A N 1
ATOM 648 C CA . ARG A 1 87 ? 3.911 -1.869 -10.246 1.00 92.06 87 ARG A CA 1
ATOM 649 C C . ARG A 1 87 ? 3.814 -2.176 -11.735 1.00 92.06 87 ARG A C 1
ATOM 651 O O . ARG A 1 87 ? 4.769 -1.891 -12.453 1.00 92.06 87 ARG A O 1
ATOM 658 N N . GLN A 1 88 ? 2.720 -2.784 -12.188 1.00 90.88 88 GLN A N 1
ATOM 659 C CA . GLN A 1 88 ? 2.535 -3.173 -13.585 1.00 90.88 88 GLN A CA 1
ATOM 660 C C . GLN A 1 88 ? 2.499 -1.950 -14.506 1.00 90.88 88 GLN A C 1
ATOM 662 O O . GLN A 1 88 ? 3.190 -1.940 -15.524 1.00 90.88 88 GLN A O 1
ATOM 667 N N . GLU A 1 89 ? 1.748 -0.918 -14.122 1.00 91.50 89 GLU A N 1
ATOM 668 C CA . GLU A 1 89 ? 1.640 0.346 -14.851 1.00 91.50 89 GLU A CA 1
ATOM 669 C C . GLU A 1 89 ? 2.998 1.041 -14.984 1.00 91.50 89 GLU A C 1
ATOM 671 O O . GLU A 1 89 ? 3.389 1.465 -16.066 1.00 91.50 89 GLU A O 1
ATOM 676 N N . ILE A 1 90 ? 3.765 1.133 -13.899 1.00 90.50 90 ILE A N 1
ATOM 677 C CA . ILE A 1 90 ? 5.067 1.801 -13.937 1.00 90.50 90 ILE A CA 1
ATOM 678 C C . ILE A 1 90 ? 6.080 0.945 -14.703 1.00 90.50 90 ILE A C 1
ATOM 680 O O . ILE A 1 90 ? 6.819 1.454 -15.545 1.00 90.50 90 ILE A O 1
ATOM 684 N N . SER A 1 91 ? 6.086 -0.368 -14.463 1.00 86.38 91 SER A N 1
ATOM 685 C CA . SER A 1 91 ? 7.033 -1.296 -15.094 1.00 86.38 91 SER A CA 1
ATOM 686 C C . SER A 1 91 ? 6.854 -1.385 -16.612 1.00 86.38 91 SER A C 1
ATOM 688 O O . SER A 1 91 ? 7.810 -1.717 -17.313 1.00 86.38 91 SER A O 1
ATOM 690 N N . SER A 1 92 ? 5.674 -1.047 -17.151 1.00 87.25 92 SER A N 1
ATOM 691 C CA . SER A 1 92 ? 5.434 -1.046 -18.599 1.00 87.25 92 SER A CA 1
ATOM 692 C C . SER A 1 92 ? 6.312 -0.043 -19.356 1.00 87.25 92 SER A C 1
ATOM 694 O O . SER A 1 92 ? 6.534 -0.223 -20.552 1.00 87.25 92 SER A O 1
ATOM 696 N N . ARG A 1 93 ? 6.878 0.968 -18.677 1.00 86.81 93 ARG A N 1
ATOM 697 C CA . ARG A 1 93 ? 7.859 1.912 -19.250 1.00 86.81 93 ARG A CA 1
ATOM 698 C C . ARG A 1 93 ? 9.135 1.220 -19.736 1.00 86.81 93 ARG A C 1
ATOM 700 O O . ARG A 1 93 ? 9.780 1.704 -20.659 1.00 86.81 93 ARG A O 1
ATOM 707 N N . TRP A 1 94 ? 9.477 0.085 -19.129 1.00 85.00 94 TRP A N 1
ATOM 708 C CA . TRP A 1 94 ? 10.645 -0.727 -19.474 1.00 85.00 94 TRP A CA 1
ATOM 709 C C . TRP A 1 94 ? 10.247 -2.041 -20.162 1.00 85.00 94 TRP A C 1
ATOM 711 O O . TRP A 1 94 ? 11.047 -2.974 -20.234 1.00 85.00 94 TRP A O 1
ATOM 721 N N . ALA A 1 95 ? 9.016 -2.146 -20.679 1.00 76.25 95 ALA A N 1
ATOM 722 C CA . ALA A 1 95 ? 8.583 -3.318 -21.433 1.00 76.25 95 ALA A CA 1
ATOM 723 C C . ALA A 1 95 ? 9.521 -3.569 -22.628 1.00 76.25 95 ALA A C 1
ATOM 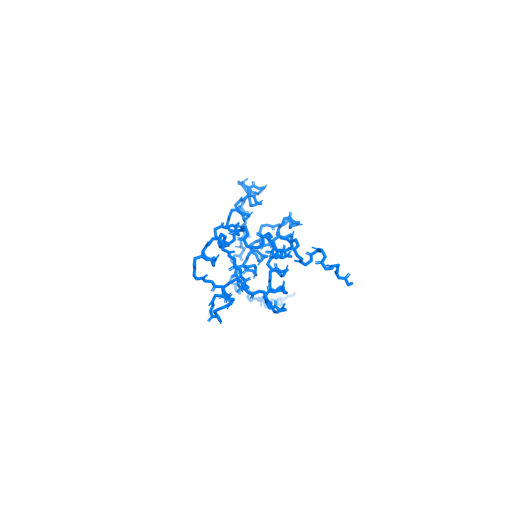725 O O . ALA A 1 95 ? 9.802 -2.671 -23.418 1.00 76.25 95 ALA A O 1
ATOM 726 N N . GLY A 1 96 ? 10.026 -4.800 -22.749 1.00 66.69 96 GLY A N 1
ATOM 727 C CA . GLY A 1 96 ? 10.997 -5.177 -23.783 1.00 66.69 96 GLY A CA 1
ATOM 728 C C . GLY A 1 96 ? 12.460 -4.856 -23.450 1.00 66.69 96 GLY A C 1
ATOM 729 O O . GLY A 1 96 ? 13.337 -5.202 -24.238 1.00 66.69 96 GLY A O 1
ATOM 730 N N . GLN A 1 97 ? 12.750 -4.252 -22.291 1.00 66.25 97 GLN A N 1
ATOM 731 C CA . GLN A 1 97 ? 14.113 -4.122 -21.778 1.00 66.25 97 GLN A CA 1
ATOM 732 C C . GLN A 1 97 ? 14.459 -5.301 -20.860 1.00 66.25 97 GLN A C 1
ATOM 734 O O . GLN A 1 97 ? 13.673 -5.699 -20.000 1.00 66.25 97 GLN A O 1
ATOM 739 N N . PHE A 1 98 ? 15.652 -5.865 -21.039 1.00 58.84 98 PHE A N 1
ATOM 740 C CA . PHE A 1 98 ? 16.151 -6.963 -20.215 1.00 58.84 98 PHE A CA 1
ATOM 741 C C . PHE A 1 98 ? 17.016 -6.404 -19.086 1.00 58.84 98 PHE A C 1
ATOM 743 O O . PHE A 1 98 ? 18.048 -5.782 -19.339 1.00 58.84 98 PHE A O 1
ATOM 750 N N . VAL A 1 99 ? 16.627 -6.658 -17.836 1.00 59.47 99 VAL A N 1
ATOM 751 C CA . VAL A 1 99 ? 17.514 -6.445 -16.687 1.00 59.47 99 VAL A CA 1
ATOM 752 C C . VAL A 1 99 ? 18.506 -7.603 -16.658 1.00 59.47 99 VAL A C 1
ATOM 754 O O . VAL A 1 99 ? 18.169 -8.718 -16.259 1.00 59.47 99 VAL A O 1
ATOM 757 N N . VAL A 1 100 ? 19.731 -7.356 -17.115 1.00 59.53 100 VAL A N 1
ATOM 758 C CA . VAL A 1 100 ? 20.827 -8.316 -16.969 1.00 59.53 100 VAL A CA 1
ATOM 759 C C . VAL A 1 100 ? 21.341 -8.203 -15.540 1.00 59.53 100 VAL A C 1
ATOM 761 O O . VAL A 1 100 ? 22.009 -7.233 -15.198 1.00 59.53 100 VAL A O 1
ATOM 764 N N . VAL A 1 101 ? 21.029 -9.186 -14.697 1.00 58.72 101 VAL A N 1
ATOM 765 C CA . VAL A 1 101 ? 21.709 -9.359 -13.408 1.00 58.72 101 VAL A CA 1
ATOM 766 C C . VAL A 1 101 ? 22.995 -10.132 -13.698 1.00 58.72 101 VAL A C 1
ATOM 768 O O . VAL A 1 101 ? 22.910 -11.321 -14.019 1.00 58.72 101 VAL A O 1
ATOM 771 N N . PRO A 1 102 ? 24.186 -9.506 -13.654 1.00 53.44 102 PRO A N 1
ATOM 772 C CA . PRO A 1 102 ? 25.419 -10.240 -13.879 1.00 53.44 102 PRO A CA 1
ATOM 773 C C . PRO A 1 102 ? 25.597 -11.259 -12.751 1.00 53.44 102 PRO A C 1
ATOM 775 O O . PRO A 1 102 ? 25.871 -10.910 -11.604 1.00 53.44 102 PRO A O 1
ATOM 778 N N . PHE A 1 103 ? 25.443 -12.541 -13.077 1.00 44.50 103 PHE A N 1
ATOM 779 C CA . PHE A 1 103 ? 25.838 -13.633 -12.196 1.00 44.50 103 PHE A CA 1
ATOM 780 C C . PHE A 1 103 ? 27.370 -13.713 -12.182 1.00 44.50 103 PHE A C 1
ATOM 782 O O . PHE A 1 103 ? 27.991 -14.421 -12.971 1.00 44.50 103 PHE A O 1
ATOM 789 N N . GLY A 1 104 ? 27.990 -12.946 -11.289 1.00 49.28 104 GLY A N 1
ATOM 790 C CA . GLY A 1 104 ? 29.413 -13.036 -10.993 1.00 49.28 104 GLY A CA 1
ATOM 791 C C . GLY A 1 104 ? 29.661 -13.972 -9.817 1.00 49.28 104 GLY A C 1
ATOM 792 O O . GLY A 1 104 ? 29.606 -13.547 -8.667 1.00 49.28 104 GLY A O 1
ATOM 793 N N . ARG A 1 105 ? 29.981 -15.243 -10.100 1.00 45.38 105 ARG A N 1
ATOM 794 C CA . ARG A 1 105 ? 30.823 -16.055 -9.203 1.00 45.38 105 ARG A CA 1
ATOM 795 C C . ARG A 1 105 ? 32.062 -15.234 -8.844 1.00 45.38 105 ARG A C 1
ATOM 797 O O . ARG A 1 105 ? 32.607 -14.570 -9.720 1.00 45.38 105 ARG A O 1
ATOM 804 N N . SER A 1 106 ? 32.526 -15.347 -7.601 1.00 50.50 106 SER A N 1
ATOM 805 C CA . SER A 1 106 ? 33.866 -14.946 -7.173 1.00 50.50 106 SER A CA 1
ATOM 806 C C . SER A 1 106 ? 34.898 -15.190 -8.279 1.00 50.50 106 SER A C 1
ATOM 808 O O . SER A 1 106 ? 35.308 -16.325 -8.511 1.00 50.50 106 SER A O 1
ATOM 810 N N . ALA A 1 107 ? 35.325 -14.132 -8.961 1.00 46.19 107 ALA A N 1
ATOM 811 C CA . ALA A 1 107 ? 36.594 -14.136 -9.658 1.00 46.19 107 ALA A CA 1
ATOM 812 C C . ALA A 1 107 ? 37.606 -13.638 -8.630 1.00 46.19 107 ALA A C 1
ATOM 814 O O . ALA A 1 107 ? 37.796 -12.439 -8.449 1.00 46.19 107 ALA A O 1
ATOM 815 N N . ALA A 1 108 ? 38.176 -14.582 -7.879 1.00 45.38 108 ALA A N 1
ATOM 816 C CA . ALA A 1 108 ? 39.418 -14.336 -7.173 1.00 45.38 108 ALA A CA 1
ATOM 817 C C . ALA A 1 108 ? 40.412 -13.763 -8.187 1.00 45.38 108 ALA A C 1
ATOM 819 O O . ALA A 1 108 ? 40.674 -14.396 -9.210 1.00 45.38 108 ALA A O 1
ATOM 820 N N . THR A 1 109 ? 40.932 -12.569 -7.924 1.00 45.88 109 THR A N 1
ATOM 821 C CA . THR A 1 109 ? 42.080 -12.026 -8.643 1.00 45.88 109 THR A CA 1
ATOM 822 C C . THR A 1 109 ? 43.229 -13.024 -8.485 1.00 45.88 109 THR A C 1
ATOM 824 O O . THR A 1 109 ? 43.686 -13.217 -7.354 1.00 45.88 109 THR A O 1
ATOM 827 N N . PRO A 1 110 ? 43.722 -13.689 -9.545 1.00 44.62 110 PRO A N 1
ATOM 828 C CA . PRO A 1 110 ? 45.000 -14.361 -9.445 1.00 44.62 110 PRO A CA 1
ATOM 829 C C . PRO A 1 110 ? 46.052 -13.258 -9.356 1.00 44.62 110 PRO A C 1
ATOM 831 O O . PRO A 1 110 ? 46.124 -12.385 -10.221 1.00 44.62 110 PRO A O 1
ATOM 834 N N . ALA A 1 111 ? 46.856 -13.277 -8.297 1.00 47.69 111 ALA A N 1
ATOM 835 C CA . ALA A 1 111 ? 48.104 -12.539 -8.290 1.00 47.69 111 ALA A CA 1
ATOM 836 C C . ALA A 1 111 ? 49.000 -13.143 -9.380 1.00 47.69 111 ALA A C 1
ATOM 838 O O . ALA A 1 111 ? 49.465 -14.272 -9.237 1.00 47.69 111 ALA A O 1
ATOM 839 N N . THR A 1 112 ? 49.235 -12.416 -10.468 1.00 38.56 112 THR A N 1
ATOM 840 C CA . THR A 1 112 ? 50.346 -12.715 -11.374 1.00 38.56 112 THR A CA 1
ATOM 841 C C . THR A 1 112 ? 51.336 -11.574 -11.334 1.00 38.56 112 THR A C 1
ATOM 843 O O . THR A 1 112 ? 51.117 -10.503 -11.894 1.00 38.56 112 THR A O 1
ATOM 846 N N . SER A 1 113 ? 52.423 -11.858 -10.627 1.00 39.16 113 SER A N 1
ATOM 847 C CA . SER A 1 113 ? 53.769 -11.371 -10.883 1.00 39.16 113 SER A CA 1
ATOM 848 C C . SER A 1 113 ? 54.103 -11.504 -12.371 1.00 39.16 113 SER A C 1
ATOM 850 O O . SER A 1 113 ? 53.866 -12.574 -12.926 1.00 39.16 113 SER A O 1
ATOM 852 N N . HIS A 1 114 ? 54.671 -10.459 -12.971 1.00 38.34 114 HIS A N 1
ATOM 853 C CA . HIS A 1 114 ? 55.859 -10.494 -13.833 1.00 38.34 114 HIS A CA 1
ATOM 854 C C . HIS A 1 114 ? 56.374 -9.067 -14.027 1.00 38.34 114 HIS A C 1
ATOM 856 O O . HIS A 1 114 ? 55.540 -8.174 -14.293 1.00 38.34 114 HIS A O 1
#

Foldseek 3Di:
DDDPVVLVVLQVVLCVQLVHHFPDDPVVSVLSVLLVVLLVQLLPDPDLVSVVVSLVSSLVSLVVCCVVPRDDPSSSVSSNVVSVVSSVVSCVVCVPPDDDPPPDDDPDPPDDDD

Secondary structure (DSSP, 8-state):
---HHHHHHHHHHHHHHHTS-----HHHHHHHHHHHHHHHHHHT-SSHHHHHHHHHHHHHHHHHHHHTTSS-HHHHHHHHHHHHHHHHHHHGGGTT------------------

Organism: NCBI:txid1127483